Protein AF-A0A1I1XCR6-F1 (afdb_monomer_lite)

Foldseek 3Di:
DVLLCVVVVHDPVQVVLLVVQLCLQPVLDFFDQDPPFQQTGSNGDHQVLQVQFPVRPVCGVPSSSSSSSNVCVCCVPQVGSVRLSVVCVVPVHD

pLDDT: mean 97.33, std 1.79, range [87.19, 98.75]

Secondary structure (DSSP, 8-state):
-HHHHHHTT--GGGHHHHHHHHHHHHTT-TT-B-SSSS-BTTTTB-GGGGGGSTTGGGGTT-HHHHHHHHHHHHHHHHSSHHHHHHHHHHHS--

Radius of gyration: 11.75 Å; chains: 1; bounding box: 28×22×32 Å

Organism: NCBI:txid32040

Structure (mmCIF, N/CA/C/O backbone):
data_AF-A0A1I1XCR6-F1
#
_entry.id   AF-A0A1I1XCR6-F1
#
loop_
_atom_site.group_PDB
_atom_site.id
_atom_site.type_symbol
_atom_site.label_atom_id
_atom_site.label_alt_id
_atom_site.label_comp_id
_atom_site.label_asym_id
_atom_site.label_entity_id
_atom_site.label_seq_id
_atom_site.pdbx_PDB_ins_code
_atom_site.Cartn_x
_atom_site.Cartn_y
_atom_site.Cartn_z
_atom_site.occupancy
_atom_site.B_iso_or_equiv
_atom_site.auth_seq_id
_atom_site.auth_comp_id
_atom_site.auth_asym_id
_atom_site.auth_atom_id
_atom_site.pdbx_PDB_model_num
ATOM 1 N N . MET A 1 1 ? -1.064 -10.229 5.856 1.00 94.75 1 MET A N 1
ATOM 2 C CA . MET A 1 1 ? -2.066 -9.163 6.094 1.00 94.75 1 MET A CA 1
ATOM 3 C C . MET A 1 1 ? -2.405 -8.953 7.570 1.00 94.75 1 MET A C 1
ATOM 5 O O . MET A 1 1 ? -1.905 -7.992 8.128 1.00 94.75 1 MET A O 1
ATOM 9 N N . LYS A 1 2 ? -3.196 -9.818 8.233 1.00 96.38 2 LYS A N 1
ATOM 10 C CA . LYS A 1 2 ? -3.662 -9.568 9.622 1.00 96.38 2 LYS A CA 1
ATOM 11 C C . LYS A 1 2 ? -2.531 -9.308 10.623 1.00 96.38 2 LYS A C 1
ATOM 13 O O . LYS A 1 2 ? -2.657 -8.466 11.499 1.00 96.38 2 LYS A O 1
ATOM 18 N N . GLU A 1 3 ? -1.412 -10.011 10.472 1.00 97.88 3 GLU A N 1
ATOM 19 C CA . GLU A 1 3 ? -0.212 -9.776 11.279 1.00 97.88 3 GLU A CA 1
ATOM 20 C C . GLU A 1 3 ? 0.370 -8.371 11.081 1.00 97.88 3 GLU A C 1
ATOM 22 O O . GLU A 1 3 ? 0.586 -7.662 12.059 1.00 97.88 3 GLU A O 1
ATOM 27 N N . ALA A 1 4 ? 0.530 -7.935 9.829 1.00 97.94 4 ALA A N 1
ATOM 28 C CA . ALA A 1 4 ? 0.979 -6.584 9.506 1.00 97.94 4 ALA A CA 1
ATOM 29 C C . ALA A 1 4 ? 0.007 -5.516 10.030 1.00 97.94 4 ALA A C 1
ATOM 31 O O . ALA A 1 4 ? 0.449 -4.536 10.613 1.00 97.94 4 ALA A O 1
ATOM 32 N N . MET A 1 5 ? -1.310 -5.723 9.912 1.00 98.31 5 MET A N 1
ATOM 33 C CA . MET A 1 5 ? -2.303 -4.797 10.478 1.00 98.31 5 MET A CA 1
ATOM 34 C C . MET A 1 5 ? -2.155 -4.646 11.993 1.00 98.31 5 MET A C 1
ATOM 36 O O . MET A 1 5 ? -2.206 -3.529 12.498 1.00 98.31 5 MET A O 1
ATOM 40 N N . ARG A 1 6 ? -1.917 -5.747 12.721 1.00 98.19 6 ARG A N 1
ATOM 41 C CA . ARG A 1 6 ? -1.643 -5.688 14.165 1.00 98.19 6 ARG A CA 1
ATOM 42 C C . ARG A 1 6 ? -0.361 -4.916 14.467 1.00 98.19 6 ARG A C 1
ATOM 44 O O . ARG A 1 6 ? -0.365 -4.089 15.374 1.00 98.19 6 ARG A O 1
ATOM 51 N N . ALA A 1 7 ? 0.708 -5.155 13.706 1.00 97.88 7 ALA A N 1
ATOM 52 C CA . ALA A 1 7 ? 1.980 -4.450 13.871 1.00 97.88 7 ALA A CA 1
ATOM 53 C C . ALA A 1 7 ? 1.842 -2.935 13.624 1.00 97.88 7 ALA A C 1
ATOM 55 O O . ALA A 1 7 ? 2.384 -2.133 14.381 1.00 97.88 7 ALA A O 1
ATOM 56 N N . GLU A 1 8 ? 1.058 -2.547 12.616 1.00 98.00 8 GLU A N 1
ATOM 57 C CA . GLU A 1 8 ? 0.795 -1.149 12.251 1.00 98.00 8 GLU A CA 1
ATOM 58 C C . GLU A 1 8 ? -0.384 -0.521 13.021 1.00 98.00 8 GLU A C 1
ATOM 60 O O . GLU A 1 8 ? -0.723 0.637 12.788 1.00 98.00 8 GLU A O 1
ATOM 65 N N . LYS A 1 9 ? -1.004 -1.256 13.957 1.00 97.56 9 LYS A N 1
ATOM 66 C CA . LYS A 1 9 ? -2.153 -0.811 14.774 1.00 97.56 9 LYS A CA 1
ATOM 67 C C . LYS A 1 9 ? -3.350 -0.330 13.939 1.00 97.56 9 LYS A C 1
ATOM 69 O O . LYS A 1 9 ? -4.050 0.611 14.311 1.00 97.56 9 LYS A O 1
ATOM 74 N N . VAL A 1 10 ? -3.587 -0.995 12.814 1.00 96.31 10 VAL A N 1
ATOM 75 C CA . VAL A 1 10 ? -4.701 -0.723 11.903 1.00 96.31 10 VAL A CA 1
ATOM 76 C C . VAL A 1 10 ? -5.985 -1.412 12.389 1.00 96.31 10 VAL A C 1
ATOM 78 O O . VAL A 1 10 ? -5.920 -2.582 12.776 1.00 96.31 10 VAL A O 1
ATOM 81 N N . PRO A 1 11 ? -7.154 -0.736 12.356 1.00 95.75 11 PRO A N 1
ATOM 82 C CA . PRO A 1 11 ? -8.435 -1.348 12.704 1.00 95.75 11 PRO A CA 1
ATOM 83 C C . PRO A 1 11 ? -8.754 -2.581 11.854 1.00 95.75 11 PRO A C 1
ATOM 85 O O . PRO A 1 11 ? -8.543 -2.586 10.644 1.00 95.75 11 PRO A O 1
ATOM 88 N N . GLU A 1 12 ? -9.348 -3.609 12.464 1.00 94.81 12 GLU A N 1
ATOM 89 C CA . GLU A 1 12 ? -9.732 -4.831 11.739 1.00 94.81 12 GLU A CA 1
ATOM 90 C C . GLU A 1 12 ? -10.763 -4.576 10.629 1.00 94.81 12 GLU A C 1
ATOM 92 O O . GLU A 1 12 ? -10.771 -5.297 9.635 1.00 94.81 12 GLU A O 1
ATOM 97 N N . GLY A 1 13 ? -11.579 -3.524 10.762 1.00 96.38 13 GLY A N 1
ATOM 98 C CA . GLY A 1 13 ? -12.559 -3.118 9.750 1.00 96.38 13 GLY A CA 1
ATOM 99 C C . GLY A 1 13 ? -11.952 -2.718 8.400 1.00 96.38 13 GLY A C 1
ATOM 100 O O . GLY A 1 13 ? -12.656 -2.754 7.397 1.00 96.38 13 GLY A O 1
ATOM 101 N N . ASP A 1 14 ? -10.655 -2.403 8.346 1.00 97.50 14 ASP A N 1
ATOM 102 C CA . ASP A 1 14 ? -9.954 -2.069 7.101 1.00 97.50 14 ASP A CA 1
ATOM 103 C C . ASP A 1 14 ? -9.420 -3.323 6.374 1.00 97.50 14 ASP A C 1
ATOM 105 O O . ASP A 1 14 ? -8.870 -3.211 5.278 1.00 97.50 14 ASP A O 1
ATOM 109 N N . PHE A 1 15 ? -9.577 -4.528 6.948 1.00 98.00 15 PHE A N 1
ATOM 110 C CA . PHE A 1 15 ? -9.032 -5.773 6.390 1.00 98.00 15 PHE A CA 1
ATOM 111 C C . PHE A 1 15 ? -9.498 -6.036 4.955 1.00 98.00 15 PHE A C 1
ATOM 113 O O . PHE A 1 15 ? -8.665 -6.318 4.092 1.00 98.00 15 PHE A O 1
ATOM 120 N N . ASP A 1 16 ? -10.802 -5.928 4.694 1.00 98.31 16 ASP A N 1
ATOM 121 C CA . ASP A 1 16 ? -11.374 -6.261 3.386 1.00 98.31 16 ASP A CA 1
ATOM 122 C C . ASP A 1 16 ? -10.934 -5.271 2.303 1.00 98.31 16 ASP A C 1
ATOM 124 O O . ASP A 1 16 ? -10.606 -5.682 1.191 1.00 98.31 16 ASP A O 1
ATOM 128 N N . ASP A 1 17 ? -10.848 -3.980 2.628 1.00 98.44 17 ASP A N 1
ATOM 129 C CA . ASP A 1 17 ? -10.390 -2.958 1.684 1.00 98.44 17 ASP A CA 1
ATOM 130 C C . ASP A 1 17 ? -8.890 -3.098 1.385 1.00 98.44 17 ASP A C 1
ATOM 132 O O . ASP A 1 17 ? -8.478 -3.004 0.228 1.00 98.44 17 ASP A O 1
ATOM 136 N N . LEU A 1 18 ? -8.065 -3.397 2.396 1.00 98.31 18 LEU A N 1
ATOM 137 C CA . LEU A 1 18 ? -6.640 -3.683 2.196 1.00 98.31 18 LEU A CA 1
ATOM 138 C C . LEU A 1 18 ? -6.423 -4.942 1.350 1.00 98.31 18 LEU A C 1
ATOM 140 O O . LEU A 1 18 ? -5.545 -4.961 0.484 1.00 98.31 18 LEU A O 1
ATOM 144 N N . LEU A 1 19 ? -7.203 -5.996 1.601 1.00 98.19 19 LEU A N 1
ATOM 145 C CA . LEU A 1 19 ? -7.133 -7.236 0.833 1.00 98.19 19 LEU A CA 1
ATOM 146 C C . LEU A 1 19 ? -7.579 -7.013 -0.616 1.00 98.19 19 LEU A C 1
ATOM 148 O O . LEU A 1 19 ? -6.954 -7.533 -1.539 1.00 98.19 19 LEU A O 1
ATOM 152 N N . TRP A 1 20 ? -8.621 -6.207 -0.816 1.00 98.44 20 TRP A N 1
ATOM 153 C CA . TRP A 1 20 ? -9.109 -5.846 -2.138 1.00 98.44 20 TRP A CA 1
ATOM 154 C C . TRP A 1 20 ? -8.049 -5.089 -2.945 1.00 98.44 20 TRP A C 1
ATOM 156 O O . TRP A 1 20 ? -7.774 -5.480 -4.079 1.00 98.44 20 TRP A O 1
ATOM 166 N N . ILE A 1 21 ? -7.403 -4.074 -2.354 1.00 98.25 21 ILE A N 1
ATOM 167 C CA . ILE A 1 21 ? -6.324 -3.312 -3.011 1.00 98.25 21 ILE A CA 1
ATOM 168 C C . ILE A 1 21 ? -5.161 -4.244 -3.363 1.00 98.25 21 ILE A C 1
ATOM 170 O O . ILE A 1 21 ? -4.725 -4.276 -4.508 1.00 98.25 21 ILE A O 1
ATOM 174 N N . MET A 1 22 ? -4.705 -5.073 -2.418 1.00 98.38 22 MET A N 1
ATOM 175 C CA . MET A 1 22 ? -3.646 -6.056 -2.674 1.00 98.38 22 MET A CA 1
ATOM 176 C C . MET A 1 22 ? -3.968 -6.971 -3.864 1.00 98.38 22 MET A C 1
ATOM 178 O O . MET A 1 22 ? -3.084 -7.281 -4.666 1.00 98.38 22 MET A O 1
ATOM 182 N N . ALA A 1 23 ? -5.221 -7.417 -3.982 1.00 97.88 23 ALA A N 1
ATOM 183 C CA . ALA A 1 23 ? -5.646 -8.262 -5.088 1.00 97.88 23 ALA A CA 1
ATOM 184 C C . ALA A 1 23 ? -5.552 -7.531 -6.436 1.00 97.88 23 ALA A C 1
ATOM 186 O O . ALA A 1 23 ? -5.104 -8.136 -7.409 1.00 97.88 23 ALA A O 1
ATOM 187 N N . GLN A 1 24 ? -5.901 -6.241 -6.487 1.00 97.62 24 GLN A N 1
ATOM 188 C CA . GLN A 1 24 ? -5.761 -5.444 -7.709 1.00 97.62 24 GLN A CA 1
ATOM 189 C C . GLN A 1 24 ? -4.298 -5.239 -8.111 1.00 97.62 24 GLN A C 1
ATOM 191 O O . GLN A 1 24 ? -3.958 -5.310 -9.288 1.00 97.62 24 GLN A O 1
ATOM 196 N N . GLU A 1 25 ? -3.431 -5.007 -7.129 1.00 96.56 25 GLU A N 1
ATOM 197 C CA . GLU A 1 25 ? -2.035 -4.640 -7.366 1.00 96.56 25 GLU A CA 1
ATOM 198 C C . GLU A 1 25 ? -1.147 -5.839 -7.715 1.00 96.56 25 GLU A C 1
ATOM 200 O O . GLU A 1 25 ? -0.267 -5.758 -8.571 1.00 96.56 25 GLU A O 1
ATOM 205 N N . SER A 1 26 ? -1.352 -6.975 -7.051 1.00 97.19 26 SER A N 1
ATOM 206 C CA . SER A 1 26 ? -0.442 -8.124 -7.155 1.00 97.19 26 SER A CA 1
ATOM 207 C C . SER A 1 26 ? -1.140 -9.475 -7.247 1.00 97.19 26 SER A C 1
ATOM 209 O O . SER A 1 26 ? -0.466 -10.504 -7.260 1.00 97.19 26 SER A O 1
ATOM 211 N N . SER A 1 27 ? -2.478 -9.510 -7.240 1.00 97.19 27 SER A N 1
ATOM 212 C CA . SER A 1 27 ? -3.248 -10.750 -7.043 1.00 97.19 27 SER A CA 1
ATOM 213 C C . SER A 1 27 ? -2.858 -11.509 -5.761 1.00 97.19 27 SER A C 1
ATOM 215 O O . SER A 1 27 ? -3.062 -12.716 -5.661 1.00 97.19 27 SER A O 1
ATOM 217 N N . GLY A 1 28 ? -2.275 -10.812 -4.775 1.00 96.62 28 GLY A N 1
ATOM 218 C CA . GLY A 1 28 ? -1.772 -11.412 -3.538 1.00 96.62 28 GLY A CA 1
ATOM 219 C C . GLY A 1 28 ? -0.435 -12.150 -3.674 1.00 96.62 28 GLY A C 1
ATOM 220 O O . GLY A 1 28 ? -0.047 -12.873 -2.756 1.00 96.62 28 GLY A O 1
ATOM 221 N N . VAL A 1 29 ? 0.286 -11.986 -4.788 1.00 98.00 29 VAL A N 1
ATOM 222 C CA . VAL A 1 29 ? 1.584 -12.634 -5.006 1.00 98.00 29 VAL A CA 1
ATOM 223 C C . VAL A 1 29 ? 2.706 -11.790 -4.394 1.00 98.00 29 VAL A C 1
ATOM 225 O O . VAL A 1 29 ? 2.979 -10.659 -4.807 1.00 98.00 29 VAL A O 1
ATOM 228 N N . VAL A 1 30 ? 3.378 -12.360 -3.395 1.00 98.00 30 VAL A N 1
ATOM 229 C CA . VAL A 1 30 ? 4.495 -11.735 -2.669 1.00 98.00 30 VAL A CA 1
ATOM 230 C C . VAL A 1 30 ? 5.674 -11.485 -3.606 1.00 98.00 30 VAL A C 1
ATOM 232 O O . VAL A 1 30 ? 6.008 -12.330 -4.435 1.00 98.00 30 VAL A O 1
ATOM 235 N N . GLY A 1 31 ? 6.329 -10.331 -3.470 1.00 96.94 31 GLY A N 1
ATOM 236 C CA . GLY A 1 31 ? 7.523 -10.007 -4.251 1.00 96.94 31 GLY A CA 1
ATOM 237 C C . GLY A 1 31 ? 7.264 -9.720 -5.732 1.00 96.94 31 GLY A C 1
ATOM 238 O O . GLY A 1 31 ? 8.231 -9.576 -6.485 1.00 96.94 31 GLY A O 1
ATOM 239 N N . THR A 1 32 ? 5.997 -9.603 -6.151 1.00 97.62 32 THR A N 1
ATOM 240 C CA . THR A 1 32 ? 5.606 -9.287 -7.535 1.00 97.62 32 THR A CA 1
ATOM 241 C C . THR A 1 32 ? 6.360 -8.070 -8.044 1.00 97.62 32 THR A C 1
ATOM 243 O O . THR A 1 32 ? 6.397 -7.038 -7.379 1.00 97.62 32 THR A O 1
ATOM 246 N N . ARG A 1 33 ? 6.953 -8.166 -9.234 1.00 96.81 33 ARG A N 1
ATOM 247 C CA . ARG A 1 33 ? 7.712 -7.073 -9.844 1.00 96.81 33 ARG A CA 1
ATOM 248 C C . ARG A 1 33 ? 7.077 -6.668 -11.161 1.00 96.81 33 ARG A C 1
ATOM 250 O O . ARG A 1 33 ? 6.900 -7.507 -12.043 1.00 96.81 33 ARG A O 1
ATOM 257 N N . ASN A 1 34 ? 6.806 -5.379 -11.317 1.00 94.62 34 ASN A N 1
ATOM 258 C CA . ASN A 1 34 ? 6.369 -4.847 -12.594 1.00 94.62 34 ASN A CA 1
ATOM 259 C C . ASN A 1 34 ? 7.570 -4.747 -13.559 1.00 94.62 34 ASN A C 1
ATOM 261 O O . ASN A 1 34 ? 8.596 -4.173 -13.195 1.00 94.62 34 ASN A O 1
ATOM 265 N N . PRO A 1 35 ? 7.487 -5.282 -14.791 1.00 93.62 35 PRO A N 1
ATOM 266 C CA . PRO A 1 35 ? 8.590 -5.213 -15.752 1.00 93.62 35 PRO A CA 1
ATOM 267 C C . PRO A 1 35 ? 8.775 -3.823 -16.381 1.00 93.62 35 PRO A C 1
ATOM 269 O O . PRO A 1 35 ? 9.805 -3.571 -16.999 1.00 93.62 35 PRO A O 1
ATOM 272 N N . LYS A 1 36 ? 7.783 -2.932 -16.267 1.00 93.75 36 LYS A N 1
ATOM 273 C CA . LYS A 1 36 ? 7.754 -1.618 -16.932 1.00 93.75 36 LYS A CA 1
ATOM 274 C C . LYS A 1 36 ? 7.971 -0.443 -15.976 1.00 93.75 36 LYS A C 1
ATOM 276 O O . LYS A 1 36 ? 8.067 0.692 -16.432 1.00 93.75 36 LYS A O 1
ATOM 281 N N . SER A 1 37 ? 8.023 -0.684 -14.668 1.00 94.56 37 SER A N 1
ATOM 282 C CA . SER A 1 37 ? 8.181 0.357 -13.650 1.00 94.56 37 SER A CA 1
ATOM 283 C C . SER A 1 37 ? 8.984 -0.154 -12.454 1.00 94.56 37 SER A C 1
ATOM 285 O O . SER A 1 37 ? 9.412 -1.306 -12.412 1.00 94.56 37 SER A O 1
ATOM 287 N N . THR A 1 38 ? 9.189 0.709 -11.461 1.00 96.38 38 THR A N 1
ATOM 288 C CA . THR A 1 38 ? 9.770 0.316 -10.171 1.00 96.38 38 THR A CA 1
ATOM 289 C C . THR A 1 38 ? 8.729 -0.214 -9.186 1.00 96.38 38 THR A C 1
ATOM 291 O O . THR A 1 38 ? 9.045 -0.366 -8.015 1.00 96.38 38 THR A O 1
ATOM 294 N N . ALA A 1 39 ? 7.498 -0.481 -9.626 1.00 97.31 39 ALA A N 1
ATOM 295 C CA . ALA A 1 39 ? 6.460 -1.012 -8.757 1.00 97.31 39 ALA A CA 1
ATOM 296 C C . ALA A 1 39 ? 6.791 -2.447 -8.314 1.00 97.31 39 ALA A C 1
ATOM 298 O O . ALA A 1 39 ? 7.134 -3.306 -9.142 1.00 97.31 39 ALA A O 1
ATOM 299 N N . ARG A 1 40 ? 6.717 -2.707 -7.002 1.00 97.94 40 ARG A N 1
ATOM 300 C CA . ARG A 1 40 ? 7.089 -4.003 -6.424 1.00 97.94 40 ARG A CA 1
ATOM 301 C C . ARG A 1 40 ? 6.279 -4.384 -5.181 1.00 97.94 40 ARG A C 1
ATOM 303 O O . ARG A 1 40 ? 5.843 -3.536 -4.406 1.00 97.94 40 ARG A O 1
ATOM 310 N N . GLY A 1 41 ? 6.142 -5.691 -4.975 1.00 97.94 41 GLY A N 1
ATOM 311 C CA . GLY A 1 41 ? 5.526 -6.321 -3.812 1.00 97.94 41 GLY A CA 1
ATOM 312 C C . GLY A 1 41 ? 4.000 -6.346 -3.852 1.00 97.94 41 GLY A C 1
ATOM 313 O O . GLY A 1 41 ? 3.373 -5.951 -4.835 1.00 97.94 41 GLY A O 1
ATOM 314 N N . LEU A 1 42 ? 3.404 -6.796 -2.752 1.00 98.38 42 LEU A N 1
ATOM 315 C CA . LEU A 1 42 ? 1.962 -7.009 -2.598 1.00 98.38 42 LEU A CA 1
ATOM 316 C C . LEU A 1 42 ? 1.096 -5.774 -2.891 1.00 98.38 42 LEU A C 1
ATOM 318 O O . LEU A 1 42 ? -0.058 -5.904 -3.288 1.00 98.38 42 LEU A O 1
ATOM 322 N N . PHE A 1 43 ? 1.672 -4.593 -2.695 1.00 98.25 43 PHE A N 1
ATOM 323 C CA . PHE A 1 43 ? 1.025 -3.292 -2.834 1.00 98.25 43 PHE A CA 1
ATOM 324 C C . PHE A 1 43 ? 1.644 -2.442 -3.954 1.00 98.25 43 PHE A C 1
ATOM 326 O O . PHE A 1 43 ? 1.313 -1.269 -4.078 1.00 98.25 43 PHE A O 1
ATOM 333 N N . GLN A 1 44 ? 2.544 -3.016 -4.762 1.00 98.12 44 GLN A N 1
ATOM 334 C CA . GLN A 1 44 ? 3.147 -2.353 -5.927 1.00 98.12 44 GLN A CA 1
ATOM 335 C C . GLN A 1 44 ? 3.752 -0.967 -5.624 1.00 98.12 44 GLN A C 1
ATOM 337 O O . GLN A 1 44 ? 3.682 -0.045 -6.435 1.00 98.12 44 GLN A O 1
ATOM 342 N N . LEU A 1 45 ? 4.415 -0.834 -4.470 1.00 98.19 45 LEU A N 1
ATOM 343 C CA . LEU A 1 45 ? 5.115 0.395 -4.088 1.00 98.19 45 LEU A CA 1
ATOM 344 C C . LEU A 1 45 ? 6.182 0.744 -5.129 1.00 98.19 45 LEU A C 1
ATOM 346 O O . LEU A 1 45 ? 6.890 -0.139 -5.605 1.00 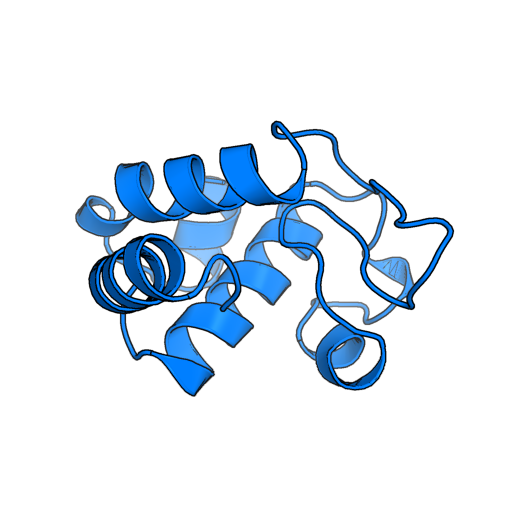98.19 45 LEU A O 1
ATOM 350 N N . LEU A 1 46 ? 6.329 2.026 -5.446 1.00 97.62 46 LEU A N 1
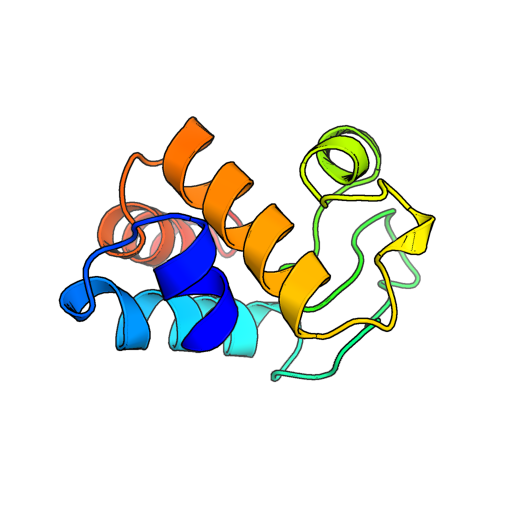ATOM 351 C CA . LEU A 1 46 ? 7.409 2.574 -6.262 1.00 97.62 46 LEU A CA 1
ATOM 352 C C . LEU A 1 46 ? 8.698 2.699 -5.445 1.00 97.62 46 LEU A C 1
ATOM 354 O O . LEU A 1 46 ? 8.669 2.798 -4.219 1.00 97.62 46 LEU A O 1
ATOM 358 N N . GLN A 1 47 ? 9.841 2.803 -6.129 1.00 97.25 47 GLN A N 1
ATOM 359 C CA . GLN A 1 47 ? 11.160 2.875 -5.482 1.00 97.25 47 GLN A CA 1
ATOM 360 C C . GLN A 1 47 ? 11.263 3.945 -4.381 1.00 97.25 47 GLN A C 1
ATOM 362 O O . GLN A 1 47 ? 11.834 3.688 -3.324 1.00 97.25 47 GLN A O 1
ATOM 367 N N . ALA A 1 48 ? 10.663 5.122 -4.590 1.00 97.19 48 ALA A N 1
ATOM 368 C CA . ALA A 1 48 ? 10.654 6.208 -3.604 1.00 97.19 48 ALA A CA 1
ATOM 369 C C . ALA A 1 48 ? 9.933 5.841 -2.290 1.00 97.19 48 ALA A C 1
ATOM 371 O O . ALA A 1 48 ? 10.166 6.462 -1.258 1.00 97.19 48 ALA A O 1
ATOM 372 N N . GLN A 1 49 ? 9.062 4.833 -2.322 1.00 98.06 49 GLN A N 1
ATOM 373 C CA . GLN A 1 49 ? 8.247 4.374 -1.197 1.00 98.06 49 GLN A CA 1
ATOM 374 C C . GLN A 1 49 ? 8.819 3.112 -0.545 1.00 98.06 49 GLN A C 1
ATOM 376 O O . GLN A 1 49 ? 8.308 2.681 0.484 1.00 98.06 49 GLN A O 1
ATOM 381 N N . TYR A 1 50 ? 9.887 2.516 -1.086 1.00 98.06 50 TYR A N 1
ATOM 382 C CA . TYR A 1 50 ? 10.464 1.284 -0.536 1.00 98.06 50 TYR A CA 1
ATOM 383 C C . TYR A 1 50 ? 10.872 1.423 0.930 1.00 98.06 50 TYR A C 1
ATOM 385 O O . TYR A 1 50 ? 10.742 0.463 1.684 1.00 98.06 50 TYR A O 1
ATOM 393 N N . GLY A 1 51 ? 11.312 2.615 1.348 1.00 98.00 51 GLY A N 1
ATOM 394 C CA . GLY A 1 51 ? 11.648 2.918 2.742 1.00 98.00 51 GLY A CA 1
ATOM 395 C C . GLY A 1 51 ? 10.470 2.816 3.718 1.00 98.00 51 GLY A C 1
ATOM 396 O O . GLY A 1 51 ? 10.690 2.812 4.924 1.00 98.00 51 GLY A O 1
ATOM 397 N N . LEU A 1 52 ? 9.232 2.706 3.224 1.00 98.25 52 LEU A N 1
ATOM 398 C CA . LEU A 1 52 ? 8.067 2.422 4.059 1.00 98.25 52 LEU A CA 1
ATOM 399 C C . LEU A 1 52 ? 8.043 0.969 4.528 1.00 98.25 52 LEU A C 1
ATOM 401 O O . LEU A 1 52 ? 7.489 0.695 5.590 1.00 98.25 52 LEU A O 1
ATOM 405 N N . ASN A 1 53 ? 8.656 0.038 3.796 1.00 98.44 53 ASN A N 1
ATOM 406 C CA . ASN A 1 53 ? 8.832 -1.311 4.313 1.00 98.44 53 ASN A CA 1
ATOM 407 C C . ASN A 1 53 ? 9.839 -1.303 5.487 1.00 98.44 53 ASN A C 1
ATOM 409 O O . ASN A 1 53 ? 10.826 -0.566 5.427 1.00 98.44 53 ASN A O 1
ATOM 413 N N . PRO A 1 54 ? 9.663 -2.151 6.518 1.00 98.38 54 PRO A N 1
ATOM 414 C CA . PRO A 1 54 ? 10.565 -2.241 7.673 1.00 98.38 54 PRO A CA 1
ATOM 415 C C . PRO A 1 54 ? 12.063 -2.316 7.345 1.00 98.38 54 PRO A C 1
ATOM 417 O O . PRO A 1 54 ? 12.860 -1.662 8.012 1.00 98.38 54 PRO A O 1
ATOM 420 N N . ASN A 1 55 ? 12.447 -3.065 6.306 1.00 98.25 55 ASN A N 1
ATOM 421 C CA . ASN A 1 55 ? 13.838 -3.242 5.881 1.00 98.25 55 ASN A CA 1
ATOM 422 C C . ASN A 1 55 ? 14.129 -2.642 4.496 1.00 98.25 55 ASN A C 1
ATOM 424 O O . ASN A 1 55 ? 15.074 -3.057 3.811 1.00 98.25 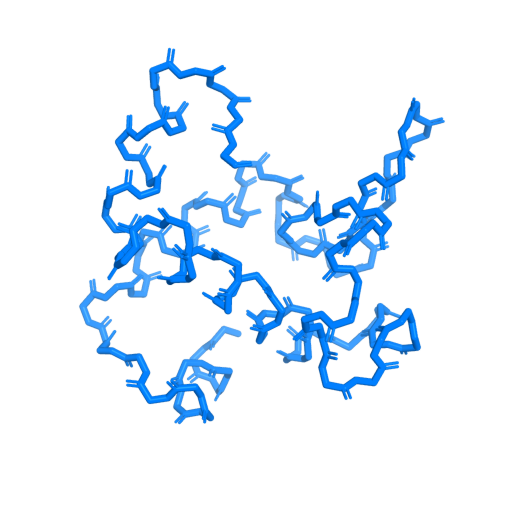55 ASN A O 1
ATOM 428 N N . GLY A 1 56 ? 13.321 -1.673 4.057 1.00 97.62 56 GLY A N 1
ATOM 429 C CA . GLY A 1 56 ? 13.467 -1.061 2.741 1.00 97.62 56 GLY A CA 1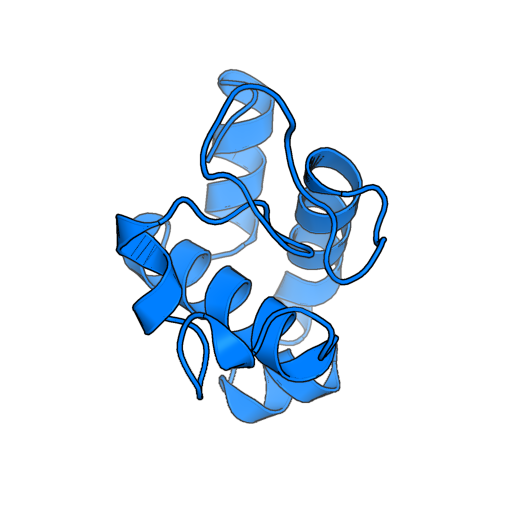
ATOM 430 C C . GLY A 1 56 ? 13.266 -2.078 1.615 1.00 97.62 56 GLY A C 1
ATOM 431 O O . GLY A 1 56 ? 12.389 -2.941 1.679 1.00 97.62 56 GLY A O 1
ATOM 432 N N . GLU A 1 57 ? 14.131 -2.030 0.601 1.00 97.19 57 GLU A N 1
ATOM 433 C CA . GLU A 1 57 ? 14.097 -2.960 -0.536 1.00 97.19 57 GLU A CA 1
ATOM 434 C C . GLU A 1 57 ? 14.325 -4.433 -0.145 1.00 97.19 57 GLU A C 1
ATOM 436 O O . GLU A 1 57 ? 13.824 -5.333 -0.818 1.00 97.19 57 GLU A O 1
ATOM 441 N N . ARG A 1 58 ? 15.019 -4.713 0.968 1.00 98.00 58 ARG A N 1
ATOM 442 C CA . ARG A 1 58 ? 15.248 -6.099 1.432 1.00 98.00 58 ARG A CA 1
ATOM 443 C C . ARG A 1 58 ? 13.976 -6.795 1.914 1.00 98.00 58 ARG A C 1
ATOM 445 O O . ARG A 1 58 ? 13.969 -8.011 2.050 1.00 98.00 58 ARG A O 1
ATOM 452 N N . SER A 1 59 ? 12.919 -6.028 2.149 1.00 98.06 59 SER A N 1
ATOM 453 C CA . SER A 1 59 ? 11.630 -6.535 2.617 1.00 98.06 59 SER A CA 1
ATOM 454 C C . SER A 1 59 ? 10.857 -7.286 1.531 1.00 98.06 59 SER A C 1
ATOM 456 O O . SER A 1 59 ? 9.948 -8.053 1.838 1.00 98.06 59 SER A O 1
ATOM 458 N N . PHE A 1 60 ? 11.184 -7.068 0.253 1.00 98.00 60 PHE A N 1
ATOM 459 C CA . PHE A 1 60 ? 10.485 -7.734 -0.841 1.00 98.00 60 PHE A CA 1
ATOM 460 C C . PHE A 1 60 ? 10.807 -9.232 -0.876 1.00 98.00 60 PHE A C 1
ATOM 462 O O . PHE A 1 60 ? 11.971 -9.620 -0.959 1.00 98.00 60 PHE A O 1
ATOM 469 N N . GLY A 1 61 ? 9.770 -10.065 -0.864 1.00 97.69 61 GLY A N 1
ATOM 470 C CA . GLY A 1 61 ? 9.840 -11.501 -0.592 1.00 97.69 61 GLY A CA 1
ATOM 471 C C . GLY A 1 61 ? 9.319 -11.876 0.802 1.00 97.69 61 GLY A C 1
ATOM 472 O O . GLY A 1 61 ? 9.016 -13.044 1.036 1.00 97.69 61 GLY A O 1
ATOM 473 N N . ASN A 1 62 ? 9.149 -10.906 1.709 1.00 98.44 62 ASN A N 1
ATOM 474 C CA . ASN A 1 62 ? 8.514 -11.099 3.010 1.00 98.44 62 ASN A CA 1
ATOM 475 C C . ASN A 1 62 ? 7.090 -10.520 2.993 1.00 98.44 62 ASN A C 1
ATOM 477 O O . ASN A 1 62 ? 6.883 -9.308 2.967 1.00 98.44 62 ASN A O 1
ATOM 481 N N . ALA A 1 63 ? 6.092 -11.403 3.051 1.00 98.19 63 ALA A N 1
ATOM 482 C CA . ALA A 1 63 ? 4.684 -11.028 2.953 1.00 98.19 63 ALA A CA 1
ATOM 483 C C . ALA A 1 63 ? 4.225 -10.045 4.044 1.00 98.19 63 ALA A C 1
ATOM 485 O O . ALA A 1 63 ? 3.372 -9.193 3.788 1.00 98.19 63 ALA A O 1
ATOM 486 N N . VAL A 1 64 ? 4.744 -10.173 5.269 1.00 98.56 64 VAL A N 1
ATOM 487 C CA . VAL A 1 64 ? 4.357 -9.306 6.391 1.00 98.56 64 VAL A CA 1
ATOM 488 C C . VAL A 1 64 ? 4.934 -7.915 6.179 1.00 98.56 64 VAL A C 1
ATOM 490 O O . VAL A 1 64 ? 4.188 -6.940 6.224 1.00 98.56 64 VAL A O 1
ATOM 493 N N . GLU A 1 65 ? 6.221 -7.825 5.861 1.00 98.69 65 GLU A N 1
ATOM 494 C CA . GLU A 1 65 ? 6.904 -6.544 5.687 1.00 98.69 65 GLU A CA 1
ATOM 495 C C . GLU A 1 65 ? 6.393 -5.767 4.464 1.00 98.69 65 GLU A C 1
ATOM 497 O O . GLU A 1 65 ? 6.192 -4.556 4.551 1.00 98.69 65 GLU A O 1
ATOM 502 N N . GLU A 1 66 ? 6.091 -6.454 3.357 1.00 98.69 66 GLU A N 1
ATOM 503 C CA . GLU A 1 66 ? 5.438 -5.841 2.193 1.00 98.69 66 GLU A CA 1
ATOM 504 C C . GLU A 1 66 ? 4.036 -5.311 2.529 1.00 98.69 66 GLU A C 1
ATOM 506 O O . GLU A 1 66 ? 3.652 -4.229 2.080 1.00 98.69 66 GLU A O 1
ATOM 511 N N . CYS A 1 67 ? 3.266 -6.042 3.348 1.00 98.69 67 CYS A N 1
ATOM 512 C CA . CYS A 1 67 ? 1.987 -5.533 3.842 1.00 98.69 67 CYS A CA 1
ATOM 513 C C . CYS A 1 67 ? 2.180 -4.292 4.720 1.00 98.69 67 CYS A C 1
ATOM 515 O O . CYS A 1 67 ? 1.389 -3.360 4.610 1.00 98.69 67 CYS A O 1
ATOM 517 N N . GLN A 1 68 ? 3.204 -4.258 5.578 1.00 98.75 68 GLN A N 1
ATOM 518 C CA . GLN A 1 68 ? 3.483 -3.097 6.428 1.00 98.75 68 GLN A CA 1
ATOM 519 C C . GLN A 1 68 ? 3.803 -1.857 5.591 1.00 98.75 68 GLN A C 1
ATOM 521 O O . GLN A 1 68 ? 3.242 -0.795 5.851 1.00 98.75 68 GLN A O 1
ATOM 526 N N . GLY A 1 69 ? 4.636 -1.981 4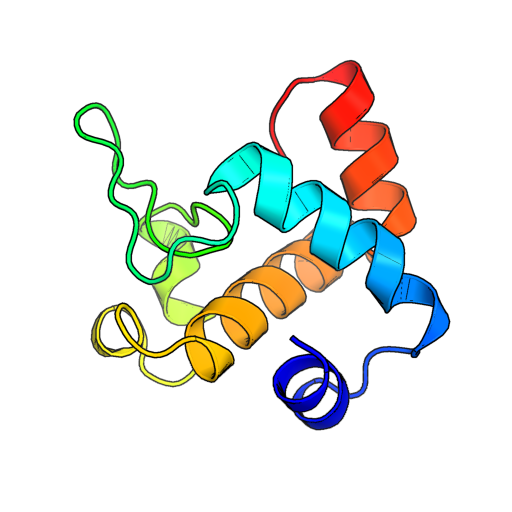.553 1.00 98.56 69 GLY A N 1
ATOM 527 C CA . GLY A 1 69 ? 4.909 -0.858 3.654 1.00 98.56 69 GLY A CA 1
ATOM 528 C C . GLY A 1 69 ? 3.662 -0.370 2.919 1.00 98.56 69 GLY A C 1
ATOM 529 O O . GLY A 1 69 ? 3.413 0.835 2.883 1.00 98.56 69 GLY A O 1
ATOM 530 N N . GLY A 1 70 ? 2.845 -1.289 2.393 1.00 98.44 70 GLY A N 1
ATOM 531 C CA . GLY A 1 70 ? 1.573 -0.949 1.750 1.00 98.44 70 GLY A CA 1
ATOM 532 C C . GLY A 1 70 ? 0.602 -0.235 2.690 1.00 98.44 70 GLY A C 1
ATOM 533 O O . GLY A 1 70 ? 0.069 0.819 2.354 1.00 98.44 70 GLY A O 1
ATOM 534 N N . ILE A 1 71 ? 0.438 -0.749 3.912 1.00 98.69 71 ILE A N 1
ATOM 535 C CA . ILE A 1 71 ? -0.382 -0.124 4.957 1.00 98.69 71 ILE A CA 1
ATOM 536 C C . ILE A 1 71 ? 0.123 1.287 5.277 1.00 98.69 71 ILE A C 1
ATOM 538 O O . ILE A 1 71 ? -0.662 2.233 5.269 1.00 98.69 71 ILE A O 1
ATOM 542 N N . ARG A 1 72 ? 1.427 1.461 5.517 1.00 98.69 72 ARG A N 1
ATOM 543 C CA . ARG A 1 72 ? 2.018 2.775 5.820 1.00 98.69 72 ARG A CA 1
ATOM 544 C C . ARG A 1 72 ? 1.809 3.766 4.683 1.00 98.69 72 ARG A C 1
ATOM 546 O O . ARG A 1 72 ? 1.501 4.926 4.944 1.00 98.69 72 ARG A O 1
ATOM 553 N N . TYR A 1 73 ? 1.931 3.314 3.436 1.00 98.50 73 TYR A N 1
ATOM 554 C CA . TYR A 1 73 ? 1.653 4.143 2.268 1.00 98.50 73 TYR A CA 1
ATOM 555 C C . TYR A 1 73 ? 0.185 4.580 2.221 1.00 98.50 73 TYR A C 1
ATOM 557 O O . TYR A 1 73 ? -0.105 5.777 2.157 1.00 98.50 73 TYR A O 1
ATOM 565 N N . ILE A 1 74 ? -0.736 3.619 2.341 1.00 98.50 74 ILE A N 1
ATOM 566 C CA . ILE A 1 74 ? -2.183 3.859 2.343 1.00 98.50 74 ILE A CA 1
ATOM 567 C C . ILE A 1 74 ? -2.566 4.853 3.435 1.00 98.50 74 ILE A C 1
ATOM 569 O O . ILE A 1 74 ? -3.235 5.846 3.165 1.00 98.50 74 ILE A O 1
ATOM 573 N N . TYR A 1 75 ? -2.117 4.634 4.666 1.00 98.19 75 TYR A N 1
ATOM 574 C CA . TYR A 1 75 ? -2.469 5.500 5.787 1.00 98.19 75 TYR A CA 1
ATOM 575 C C . TYR A 1 75 ? -1.771 6.861 5.733 1.00 98.19 75 TYR A C 1
ATOM 577 O O . TYR A 1 75 ? -2.377 7.864 6.111 1.00 98.19 75 TYR A O 1
ATOM 585 N N . GLY A 1 76 ? -0.542 6.928 5.218 1.00 97.88 76 GLY A N 1
ATOM 586 C CA . GLY A 1 76 ? 0.172 8.189 5.025 1.00 97.88 76 GLY A CA 1
ATOM 587 C C . GLY A 1 76 ? -0.482 9.093 3.978 1.00 97.88 76 GLY A C 1
ATOM 588 O O . GLY A 1 76 ? -0.502 10.309 4.150 1.00 97.88 76 GLY A O 1
ATOM 589 N N . ARG A 1 77 ? -1.043 8.509 2.911 1.00 97.81 77 ARG A N 1
ATOM 590 C CA . ARG A 1 77 ? -1.619 9.247 1.774 1.00 97.81 77 ARG A CA 1
ATOM 591 C C . ARG A 1 77 ? -3.136 9.430 1.854 1.00 97.81 77 ARG A C 1
ATOM 593 O O . ARG A 1 77 ? -3.640 10.498 1.523 1.00 97.81 77 ARG A O 1
ATOM 600 N N . TYR A 1 78 ? -3.862 8.396 2.272 1.00 97.56 78 TYR A N 1
ATOM 601 C CA . TYR A 1 78 ? -5.329 8.333 2.235 1.00 97.56 78 TYR A CA 1
ATOM 602 C C . TYR A 1 78 ? -5.983 8.364 3.614 1.00 97.56 78 TYR A C 1
ATOM 604 O O . TYR A 1 78 ? -7.193 8.582 3.713 1.00 97.56 78 TYR A O 1
ATOM 612 N N . HIS A 1 79 ? -5.207 8.154 4.680 1.00 96.50 79 HIS A N 1
ATOM 613 C CA . HIS A 1 79 ? -5.655 8.070 6.075 1.00 96.50 79 HIS A CA 1
ATOM 614 C C . HIS A 1 79 ? -6.576 6.882 6.418 1.00 96.50 79 HIS A C 1
ATOM 616 O O . HIS A 1 79 ? -6.843 6.665 7.597 1.00 96.50 79 HIS A O 1
ATOM 622 N N . SER A 1 80 ? -7.058 6.113 5.434 1.00 97.06 80 SER A N 1
ATOM 623 C CA . SER A 1 80 ? -7.750 4.832 5.638 1.00 97.06 80 SER A CA 1
ATOM 624 C C . SER A 1 80 ? -7.736 3.966 4.377 1.00 97.06 80 SER A C 1
ATOM 626 O O . SER A 1 80 ? -7.633 4.486 3.259 1.00 97.06 80 SER A O 1
ATOM 628 N N . ALA A 1 81 ? -7.904 2.650 4.541 1.00 97.75 81 ALA A N 1
ATOM 629 C CA . ALA A 1 81 ? -7.990 1.715 3.421 1.00 97.75 81 ALA A CA 1
ATOM 630 C C . ALA A 1 81 ? -9.231 1.971 2.561 1.00 97.75 81 ALA A C 1
ATOM 632 O O . ALA A 1 81 ? -9.138 1.996 1.335 1.00 97.75 81 ALA A O 1
ATOM 633 N N . LYS A 1 82 ? -10.366 2.294 3.191 1.00 97.81 82 LYS A N 1
ATOM 634 C CA . LYS A 1 82 ? -11.600 2.665 2.485 1.00 97.81 82 LYS A CA 1
ATOM 635 C C . LYS A 1 82 ? -11.401 3.835 1.519 1.00 97.81 82 LYS A C 1
ATOM 637 O O . LYS A 1 82 ? -11.904 3.814 0.399 1.00 97.81 82 LYS A O 1
ATOM 642 N N . ARG A 1 83 ? -10.671 4.875 1.939 1.00 98.00 83 ARG A N 1
ATOM 643 C CA . ARG A 1 83 ? -10.391 6.042 1.084 1.00 98.00 83 ARG A CA 1
ATOM 644 C C . ARG A 1 83 ? -9.450 5.691 -0.063 1.00 98.00 83 ARG A C 1
ATOM 646 O O . ARG A 1 83 ? -9.685 6.154 -1.176 1.00 98.00 83 ARG A O 1
ATOM 653 N N . ALA A 1 84 ? -8.438 4.862 0.193 1.00 98.25 84 ALA A N 1
ATOM 654 C CA . ALA A 1 84 ? -7.548 4.365 -0.853 1.00 98.25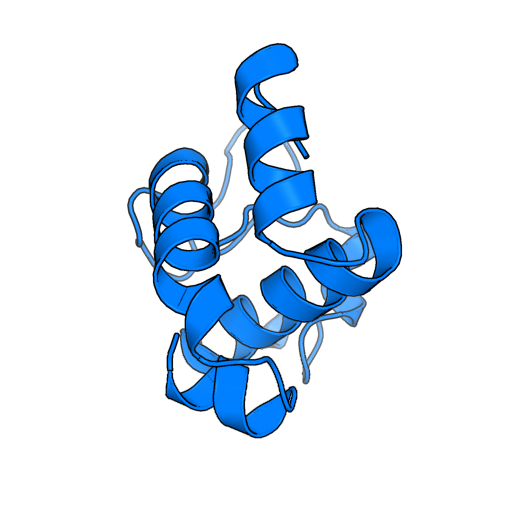 84 ALA A CA 1
ATOM 655 C C . ALA A 1 84 ? -8.307 3.529 -1.890 1.00 98.25 84 ALA A C 1
ATOM 657 O O . ALA A 1 84 ? -8.143 3.755 -3.084 1.00 98.25 84 ALA A O 1
ATOM 658 N N . ARG A 1 85 ? -9.207 2.640 -1.454 1.00 98.25 85 ARG A N 1
ATOM 659 C CA . ARG A 1 85 ? -10.051 1.847 -2.353 1.00 98.25 85 ARG A CA 1
ATOM 660 C C . ARG A 1 85 ? -10.941 2.724 -3.230 1.00 98.25 85 ARG A C 1
ATOM 662 O O . ARG A 1 85 ? -10.921 2.561 -4.441 1.00 98.25 85 ARG A O 1
ATOM 669 N N . ILE A 1 86 ? -11.674 3.675 -2.645 1.00 98.25 86 ILE A N 1
ATOM 670 C CA . ILE A 1 86 ? -12.537 4.597 -3.410 1.00 98.25 86 ILE A CA 1
ATOM 671 C C . ILE A 1 86 ? -11.718 5.379 -4.446 1.00 98.25 86 ILE A C 1
ATOM 673 O O . ILE A 1 86 ? -12.166 5.603 -5.571 1.00 98.25 86 ILE A O 1
ATOM 677 N N . PHE A 1 87 ? -10.511 5.811 -4.072 1.00 98.12 87 PHE A N 1
ATOM 678 C CA . PHE A 1 87 ? -9.604 6.481 -4.995 1.00 98.12 87 PHE A CA 1
ATOM 679 C C . PHE A 1 87 ? -9.179 5.548 -6.136 1.00 98.12 87 PHE A C 1
ATOM 681 O O . PHE A 1 87 ? -9.278 5.927 -7.304 1.00 98.12 87 PHE A O 1
ATOM 688 N N . TRP A 1 88 ? -8.778 4.321 -5.804 1.00 97.75 88 TRP A N 1
ATOM 689 C CA . TRP A 1 88 ? -8.383 3.310 -6.775 1.00 97.75 88 TRP A CA 1
ATOM 690 C C . TRP A 1 88 ? -9.515 2.984 -7.746 1.00 97.75 88 TRP A C 1
ATOM 692 O O . TRP A 1 88 ? -9.299 2.990 -8.950 1.00 97.75 88 TRP A O 1
ATOM 702 N N . GLU A 1 89 ? -10.742 2.772 -7.267 1.00 97.44 89 GLU A N 1
ATOM 703 C CA . GLU A 1 89 ? -11.908 2.472 -8.115 1.00 97.44 89 GLU A CA 1
ATOM 704 C C . GLU A 1 89 ? -12.160 3.560 -9.173 1.00 97.44 89 GLU A C 1
ATOM 706 O O . GLU A 1 89 ? -12.657 3.265 -10.258 1.00 97.44 89 GLU A O 1
ATOM 711 N N . LYS A 1 90 ? -11.776 4.810 -8.887 1.00 97.00 90 LYS A N 1
ATOM 712 C CA . LYS A 1 90 ? -11.910 5.941 -9.811 1.00 97.00 90 LYS A CA 1
ATOM 713 C C . LYS A 1 90 ? -10.715 6.117 -10.750 1.00 97.00 90 LYS A C 1
ATOM 715 O O . LYS A 1 90 ? -10.885 6.614 -11.862 1.00 97.00 90 LYS A O 1
ATOM 720 N N . HIS A 1 91 ? -9.510 5.810 -10.282 1.00 95.56 91 HIS A N 1
ATOM 721 C CA . HIS A 1 91 ? -8.269 6.194 -10.956 1.00 95.56 91 HIS A CA 1
ATOM 722 C C . HIS A 1 91 ? -7.446 5.013 -11.481 1.00 95.56 91 HIS A C 1
ATOM 724 O O . HIS A 1 91 ? -6.590 5.219 -12.337 1.00 95.56 91 HIS A O 1
ATOM 730 N N . HIS A 1 92 ? -7.721 3.799 -11.008 1.00 92.44 92 HIS A N 1
ATOM 731 C CA . HIS A 1 92 ? -6.973 2.565 -11.267 1.00 92.44 92 HIS A CA 1
ATOM 732 C C . HIS A 1 92 ? -5.502 2.626 -10.824 1.00 92.44 92 HIS A C 1
ATOM 734 O O . HIS A 1 92 ? -4.635 1.980 -11.407 1.00 92.44 92 HIS A O 1
ATOM 740 N N . TRP A 1 93 ? -5.234 3.440 -9.801 1.00 89.75 93 TRP A N 1
ATOM 741 C CA . TRP A 1 93 ? -3.976 3.536 -9.063 1.00 89.75 93 TRP A CA 1
ATOM 742 C C . TRP A 1 93 ? -4.253 4.140 -7.685 1.00 89.75 93 TRP A C 1
ATOM 744 O O . TRP A 1 93 ? -5.344 4.669 -7.451 1.00 89.75 93 TRP A O 1
ATOM 754 N N . TYR A 1 94 ? -3.271 4.095 -6.787 1.00 87.19 94 TYR A N 1
ATOM 755 C CA . TYR A 1 94 ? -3.314 4.735 -5.472 1.00 87.19 94 TYR A CA 1
ATOM 756 C C . TYR A 1 94 ? -1.896 5.141 -5.013 1.00 87.19 94 TYR A C 1
ATOM 758 O O . TYR A 1 94 ? -0.927 4.707 -5.668 1.00 87.19 94 TYR A O 1
#

Sequence (94 aa):
MKEAMRAEKVPEGDFDDLLWIMAQESSGVVGTRNPKSTARGLFQLLQAQYGLNPNGERSFGNAVEECQGGIRYIYGRYHSAKRARIFWEKHHWY